Protein AF-A0A9D0P253-F1 (afdb_monomer)

pLDDT: mean 79.35, std 11.78, range [47.72, 91.25]

Sequence (81 aa):
MTTIENLEARLAEIDLEGLPADAVEKAQEKRSNIQQRLAQLRLEKAESWTDQNWLKIIDGLFDELGGIVDKAVFRKKDKTS

Solvent-accessible surface area (backbone atoms only — not comparable to full-atom values): 4767 Å² total; per-residue (Å²): 134,56,79,63,60,54,52,53,49,58,60,66,68,61,78,60,80,94,46,51,70,77,45,37,52,55,40,50,53,50,49,50,52,51,51,53,52,53,53,49,46,62,62,48,63,77,77,59,88,75,63,68,65,57,50,55,54,51,51,51,53,50,52,53,41,48,53,45,52,52,52,36,55,51,56,55,56,64,74,73,112

Radius of gyration: 14.78 Å; Cα contacts (8 Å, |Δi|>4): 31; chains: 1; bounding box: 29×20×51 Å

Secondary structure (DSSP, 8-state):
--HHHHHHHHHHS---TTS-HHHHHHHHHHHHHHHHHHHHHHHHTTT---HHHHHHHHHHHHHHHHHHHHHHHHHHHHTT-

Mean predicted aligned error: 7.13 Å

Structure (mmCIF, N/CA/C/O backbone):
data_AF-A0A9D0P253-F1
#
_entry.id   AF-A0A9D0P253-F1
#
loop_
_atom_site.group_PDB
_atom_site.id
_atom_site.type_symbol
_atom_site.label_atom_id
_atom_site.label_alt_id
_atom_site.label_comp_id
_atom_site.label_asym_id
_atom_site.label_entity_id
_atom_site.label_seq_id
_atom_site.pdbx_PDB_ins_code
_atom_site.Cartn_x
_atom_site.Cartn_y
_atom_site.Cartn_z
_atom_site.occupancy
_atom_site.B_iso_or_equiv
_atom_site.auth_seq_id
_atom_site.auth_comp_id
_atom_site.auth_asym_id
_atom_site.auth_atom_id
_atom_site.pdbx_PDB_model_num
ATOM 1 N N . MET A 1 1 ? -12.959 -12.616 6.880 1.00 52.00 1 MET A N 1
ATOM 2 C CA . MET A 1 1 ? -11.700 -11.938 6.517 1.00 52.00 1 MET A CA 1
ATOM 3 C C . MET A 1 1 ? -11.789 -10.505 7.000 1.00 52.00 1 MET A C 1
ATOM 5 O O . MET A 1 1 ? -12.738 -9.819 6.639 1.00 52.00 1 MET A O 1
ATOM 9 N N . THR A 1 2 ? -10.885 -10.084 7.879 1.00 63.28 2 THR A N 1
ATOM 10 C CA . THR A 1 2 ? -10.791 -8.692 8.338 1.00 63.28 2 THR A CA 1
ATOM 11 C C . THR A 1 2 ? -10.188 -7.800 7.248 1.00 63.28 2 THR A C 1
ATOM 13 O O . THR A 1 2 ? -9.488 -8.280 6.357 1.00 63.28 2 THR A O 1
ATOM 16 N N . THR A 1 3 ? -10.425 -6.487 7.323 1.00 76.38 3 THR A N 1
ATOM 17 C CA . THR A 1 3 ? -9.889 -5.504 6.363 1.00 76.38 3 THR A CA 1
ATOM 18 C C . THR A 1 3 ? -8.360 -5.566 6.234 1.00 76.38 3 THR A C 1
ATOM 20 O O . THR A 1 3 ? -7.837 -5.362 5.148 1.00 76.38 3 THR A O 1
ATOM 23 N N . ILE A 1 4 ? -7.643 -5.903 7.315 1.00 78.25 4 ILE A N 1
ATOM 24 C CA . ILE A 1 4 ? -6.171 -5.986 7.329 1.00 78.25 4 ILE A CA 1
ATOM 25 C C . ILE A 1 4 ? -5.671 -7.218 6.567 1.00 78.25 4 ILE A C 1
ATOM 27 O O . ILE A 1 4 ? -4.774 -7.086 5.745 1.00 78.25 4 ILE A O 1
ATOM 31 N N . GLU A 1 5 ? -6.267 -8.394 6.781 1.00 81.62 5 GLU A N 1
ATOM 32 C CA . GLU A 1 5 ? -5.858 -9.629 6.087 1.00 81.62 5 GLU A CA 1
ATOM 33 C C . GLU A 1 5 ? -6.010 -9.511 4.564 1.00 81.62 5 GLU A C 1
ATOM 35 O O . GLU A 1 5 ? -5.184 -10.022 3.814 1.00 81.62 5 GLU A O 1
ATOM 40 N N . ASN A 1 6 ? -7.044 -8.801 4.101 1.00 84.00 6 ASN A N 1
ATOM 41 C CA . ASN A 1 6 ? -7.241 -8.537 2.676 1.00 84.00 6 ASN A CA 1
ATOM 42 C C . ASN A 1 6 ? -6.143 -7.608 2.121 1.00 84.00 6 ASN A C 1
ATOM 44 O O . ASN A 1 6 ? -5.589 -7.856 1.056 1.00 84.00 6 ASN A O 1
ATOM 48 N N . LEU A 1 7 ? -5.760 -6.572 2.873 1.00 83.44 7 LEU A N 1
ATOM 49 C CA . LEU A 1 7 ? -4.668 -5.676 2.481 1.00 83.44 7 LEU A CA 1
ATOM 50 C C . LEU A 1 7 ? -3.313 -6.395 2.462 1.00 83.44 7 LEU A C 1
ATOM 52 O O . LEU A 1 7 ? -2.526 -6.187 1.546 1.00 83.44 7 LEU A O 1
ATOM 56 N N . GLU A 1 8 ? -3.046 -7.281 3.420 1.00 85.81 8 GLU A N 1
ATOM 57 C CA . GLU A 1 8 ? -1.834 -8.107 3.409 1.00 85.81 8 GLU A CA 1
ATOM 58 C C . GLU A 1 8 ? -1.785 -9.048 2.202 1.00 85.81 8 GLU A C 1
ATOM 60 O O . GLU A 1 8 ? -0.733 -9.170 1.574 1.00 85.81 8 GLU A O 1
ATOM 65 N N . ALA A 1 9 ? -2.917 -9.664 1.844 1.00 88.06 9 ALA A N 1
ATOM 66 C CA . ALA A 1 9 ? -3.022 -10.495 0.649 1.00 88.06 9 ALA A CA 1
ATOM 67 C C . ALA A 1 9 ? -2.737 -9.680 -0.622 1.00 88.06 9 ALA A C 1
ATOM 69 O O . ALA A 1 9 ? -1.852 -10.050 -1.390 1.00 88.06 9 ALA A O 1
ATOM 70 N N . ARG A 1 10 ? -3.375 -8.512 -0.780 1.00 86.62 10 ARG A N 1
ATOM 71 C CA . ARG A 1 10 ? -3.135 -7.605 -1.917 1.00 86.62 10 ARG A CA 1
ATOM 72 C C . ARG A 1 10 ? -1.674 -7.175 -2.026 1.00 86.62 10 ARG A C 1
ATOM 74 O O . ARG A 1 10 ? -1.139 -7.075 -3.122 1.00 86.62 10 ARG A O 1
ATOM 81 N N . LEU A 1 11 ? -1.011 -6.915 -0.898 1.00 87.81 11 LEU A N 1
ATOM 82 C CA . LEU A 1 11 ? 0.411 -6.567 -0.887 1.00 87.81 11 LEU A CA 1
ATOM 83 C C . LEU A 1 11 ? 1.302 -7.741 -1.309 1.00 87.81 11 LEU A C 1
ATOM 85 O O . LEU A 1 11 ? 2.368 -7.533 -1.887 1.00 87.81 11 LEU A O 1
ATOM 89 N N . ALA A 1 12 ? 0.892 -8.968 -0.985 1.00 87.50 12 ALA A N 1
ATOM 90 C CA . ALA A 1 12 ? 1.598 -10.181 -1.371 1.00 87.50 12 ALA A CA 1
ATOM 91 C C . ALA A 1 12 ? 1.448 -10.512 -2.862 1.00 87.50 12 ALA A C 1
ATOM 93 O O . ALA A 1 12 ? 2.386 -11.060 -3.435 1.00 87.50 12 ALA A O 1
ATOM 94 N N . GLU A 1 13 ? 0.323 -10.138 -3.477 1.00 88.25 13 GLU A N 1
ATOM 95 C CA . GLU A 1 13 ? 0.055 -10.305 -4.913 1.00 88.25 13 GLU A CA 1
ATOM 96 C C . GLU A 1 13 ? 0.884 -9.375 -5.811 1.00 88.25 13 GLU A C 1
ATOM 98 O O . GLU A 1 13 ? 0.983 -9.613 -7.014 1.00 88.25 13 GLU A O 1
ATOM 103 N N . ILE A 1 14 ? 1.495 -8.323 -5.252 1.00 85.25 14 ILE A N 1
ATOM 104 C CA . ILE A 1 14 ? 2.368 -7.426 -6.015 1.00 85.25 14 ILE A CA 1
ATOM 105 C C . ILE A 1 14 ? 3.677 -8.148 -6.318 1.00 85.25 14 ILE A C 1
ATOM 107 O O . ILE A 1 14 ? 4.573 -8.260 -5.471 1.00 85.25 14 ILE A O 1
ATOM 111 N N . ASP A 1 15 ? 3.772 -8.608 -7.559 1.00 83.94 15 ASP A N 1
ATOM 112 C CA . ASP A 1 15 ? 4.971 -9.212 -8.101 1.00 83.94 15 ASP A CA 1
ATOM 113 C C . ASP A 1 15 ? 5.999 -8.135 -8.476 1.00 83.94 15 ASP A C 1
ATOM 115 O O . ASP A 1 15 ? 5.712 -7.175 -9.196 1.00 83.94 15 ASP A O 1
ATOM 119 N N . LEU A 1 16 ? 7.209 -8.293 -7.945 1.00 84.69 16 LEU A N 1
ATOM 120 C CA . LEU A 1 16 ? 8.354 -7.431 -8.235 1.00 84.69 16 LEU A CA 1
ATOM 121 C C . LEU A 1 16 ? 9.362 -8.131 -9.156 1.00 84.69 16 LEU A C 1
ATOM 123 O O . LEU A 1 16 ? 10.407 -7.558 -9.479 1.00 84.69 16 LEU A O 1
ATOM 127 N N . GLU A 1 17 ? 9.078 -9.366 -9.567 1.00 83.94 17 GLU A N 1
ATOM 128 C CA . GLU A 1 17 ? 9.954 -10.153 -10.414 1.00 83.94 17 GLU A CA 1
ATOM 129 C C . GLU A 1 17 ? 10.118 -9.510 -11.798 1.00 83.94 17 GLU A C 1
ATOM 131 O O . GLU A 1 17 ? 9.192 -8.997 -12.428 1.00 83.94 17 GLU A O 1
ATOM 136 N N . GLY A 1 18 ? 11.359 -9.489 -12.283 1.00 81.38 18 GLY A N 1
ATOM 137 C CA . GLY A 1 18 ? 11.678 -8.952 -13.603 1.00 81.38 18 GLY A CA 1
ATOM 138 C C . GLY A 1 18 ? 11.571 -7.427 -13.735 1.00 81.38 18 GLY A C 1
ATOM 139 O O . GLY A 1 18 ? 11.710 -6.935 -14.865 1.00 81.38 18 GLY A O 1
ATOM 140 N N . LEU A 1 19 ? 11.359 -6.696 -12.633 1.00 85.50 19 LEU A N 1
ATOM 141 C CA . LEU A 1 19 ? 11.521 -5.244 -12.563 1.00 85.50 19 LEU A CA 1
ATOM 142 C C . LEU A 1 19 ? 13.013 -4.853 -12.458 1.00 85.50 19 LEU A C 1
ATOM 144 O O . LEU A 1 19 ? 13.839 -5.643 -11.997 1.00 85.50 19 LEU A O 1
ATOM 148 N N . PRO A 1 20 ? 13.393 -3.631 -12.875 1.00 86.06 20 PRO A N 1
ATOM 149 C CA . PRO A 1 20 ? 14.737 -3.091 -12.671 1.00 86.06 20 PRO A CA 1
ATOM 150 C C . PRO A 1 20 ? 15.118 -3.016 -11.187 1.00 86.06 20 PRO A C 1
ATOM 152 O O . PRO A 1 20 ? 14.270 -2.701 -10.354 1.00 86.06 20 PRO A O 1
ATOM 155 N N . ALA A 1 21 ? 16.399 -3.215 -10.862 1.00 85.88 21 ALA A N 1
ATOM 156 C CA . ALA A 1 21 ? 16.890 -3.207 -9.479 1.00 85.88 21 ALA A CA 1
ATOM 157 C C . ALA A 1 21 ? 16.531 -1.919 -8.709 1.00 85.88 21 ALA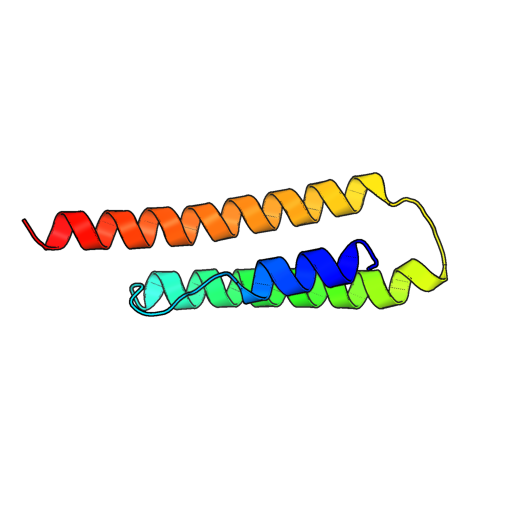 A C 1
ATOM 159 O O . ALA A 1 21 ? 16.126 -1.997 -7.553 1.00 85.88 21 ALA A O 1
ATOM 160 N N . ASP A 1 22 ? 16.578 -0.749 -9.363 1.00 85.88 22 ASP A N 1
ATOM 161 C CA . ASP A 1 22 ? 16.199 0.536 -8.754 1.00 85.88 22 ASP A CA 1
ATOM 162 C C . ASP A 1 22 ? 14.702 0.632 -8.421 1.00 85.88 22 ASP A C 1
ATOM 164 O O . ASP A 1 22 ? 14.306 1.318 -7.478 1.00 85.88 22 ASP A O 1
ATOM 168 N N . ALA A 1 23 ? 13.859 -0.050 -9.197 1.00 87.62 23 ALA A N 1
ATOM 169 C CA . ALA A 1 23 ? 12.428 -0.123 -8.947 1.00 87.62 23 ALA A CA 1
ATOM 170 C C . ALA A 1 23 ? 12.098 -1.167 -7.879 1.00 87.62 23 ALA A C 1
ATOM 172 O O . ALA A 1 23 ? 11.246 -0.902 -7.036 1.00 87.62 23 ALA A O 1
ATOM 173 N N . VAL A 1 24 ? 12.790 -2.313 -7.887 1.00 89.38 24 VAL A N 1
ATOM 174 C CA . VAL A 1 24 ? 12.648 -3.352 -6.860 1.00 89.38 24 VAL A CA 1
ATOM 175 C C . VAL A 1 24 ? 13.004 -2.793 -5.488 1.00 89.38 24 VAL A C 1
ATOM 177 O O . VAL A 1 24 ? 12.210 -2.953 -4.570 1.00 89.38 24 VAL A O 1
ATOM 180 N N . GLU A 1 25 ? 14.127 -2.084 -5.355 1.00 90.88 25 GLU A N 1
ATOM 181 C CA . GLU A 1 25 ? 14.553 -1.483 -4.083 1.00 90.88 25 GLU A CA 1
ATOM 182 C C . GLU A 1 25 ? 13.486 -0.520 -3.531 1.00 90.88 25 GLU A C 1
ATOM 184 O O . GLU A 1 25 ? 13.025 -0.668 -2.398 1.00 90.88 25 GLU A O 1
ATOM 189 N N . LYS A 1 26 ? 12.992 0.404 -4.366 1.00 90.12 26 LYS A N 1
ATOM 190 C CA . LYS A 1 26 ? 11.938 1.359 -3.977 1.00 90.12 26 LYS A CA 1
ATOM 191 C C . LYS A 1 26 ? 10.604 0.685 -3.664 1.00 90.12 26 LYS A C 1
ATOM 193 O O . LYS A 1 26 ? 9.902 1.092 -2.738 1.00 90.12 26 LYS A O 1
ATOM 198 N N . ALA A 1 27 ? 10.231 -0.329 -4.440 1.00 89.44 27 ALA A N 1
ATOM 199 C CA . ALA A 1 27 ? 9.005 -1.083 -4.226 1.00 89.44 27 ALA A CA 1
ATOM 200 C C . ALA A 1 27 ? 9.078 -1.923 -2.941 1.00 89.44 27 ALA A C 1
ATOM 202 O O . ALA A 1 27 ? 8.107 -1.969 -2.189 1.00 89.44 27 ALA A O 1
ATOM 203 N N . GLN A 1 28 ? 10.230 -2.530 -2.642 1.00 89.62 28 GLN A N 1
ATOM 204 C CA . GLN A 1 28 ? 10.480 -3.260 -1.397 1.00 89.62 28 GLN A CA 1
ATOM 205 C C . GLN A 1 28 ? 10.472 -2.340 -0.174 1.00 89.62 28 GLN A C 1
ATOM 207 O O . GLN A 1 28 ? 9.895 -2.705 0.852 1.00 89.62 28 GLN A O 1
ATOM 212 N N . GLU A 1 29 ? 11.050 -1.141 -0.274 1.00 91.19 29 GLU A N 1
ATOM 213 C CA . GLU A 1 29 ? 11.006 -0.148 0.802 1.00 91.19 29 GLU A CA 1
ATOM 214 C C . GLU A 1 29 ? 9.556 0.260 1.114 1.00 91.19 29 GLU A C 1
ATOM 216 O O . GLU A 1 29 ? 9.118 0.198 2.267 1.00 91.19 29 GLU A O 1
ATOM 221 N N . LYS A 1 30 ? 8.758 0.576 0.081 1.00 90.06 30 LYS A N 1
ATOM 222 C CA . LYS A 1 30 ? 7.329 0.881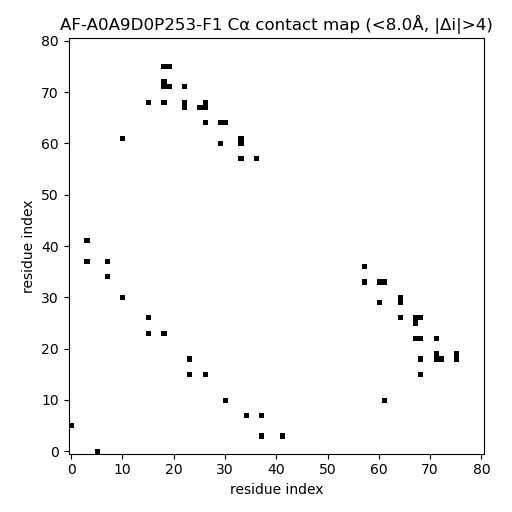 0.256 1.00 90.06 30 LYS A CA 1
ATOM 223 C C . LYS A 1 30 ? 6.536 -0.308 0.785 1.00 90.06 30 LYS A C 1
ATOM 225 O O . LYS A 1 30 ? 5.733 -0.134 1.699 1.00 90.06 30 LYS A O 1
ATOM 230 N N . ARG A 1 31 ? 6.781 -1.513 0.268 1.00 90.25 31 ARG A N 1
ATOM 231 C CA . ARG A 1 31 ? 6.155 -2.748 0.758 1.00 90.25 31 ARG A CA 1
ATOM 232 C C . ARG A 1 31 ? 6.432 -2.952 2.245 1.00 90.25 31 ARG A C 1
ATOM 234 O O . ARG A 1 31 ? 5.500 -3.220 2.998 1.00 90.25 31 ARG A O 1
ATOM 241 N N . SER A 1 32 ? 7.675 -2.746 2.677 1.00 91.25 32 SER A N 1
ATOM 242 C CA . SER A 1 32 ? 8.064 -2.845 4.088 1.00 91.25 32 SER A CA 1
ATOM 243 C C . SER A 1 32 ? 7.353 -1.795 4.944 1.00 91.25 32 SER A C 1
ATOM 245 O O . SER A 1 32 ? 6.843 -2.116 6.014 1.00 91.25 32 SER A O 1
ATOM 247 N N . ASN A 1 33 ? 7.236 -0.557 4.453 1.00 90.38 33 ASN A N 1
ATOM 248 C CA . ASN A 1 33 ? 6.506 0.512 5.138 1.00 90.38 33 ASN A CA 1
ATOM 249 C C . ASN A 1 33 ? 5.014 0.171 5.321 1.00 90.38 33 ASN A C 1
ATOM 251 O O . ASN A 1 33 ? 4.471 0.321 6.417 1.00 90.38 33 ASN A O 1
ATOM 255 N N . ILE A 1 34 ? 4.366 -0.352 4.271 1.00 88.62 34 ILE A N 1
ATOM 256 C CA . ILE A 1 34 ? 2.966 -0.800 4.319 1.00 88.62 34 ILE A CA 1
ATOM 257 C C . ILE A 1 34 ? 2.811 -1.955 5.314 1.00 88.62 34 ILE A C 1
ATOM 259 O O . ILE A 1 34 ? 1.908 -1.913 6.145 1.00 88.62 34 ILE A O 1
ATOM 263 N N . GLN A 1 35 ? 3.705 -2.951 5.292 1.00 89.75 35 GLN A N 1
ATOM 264 C CA . GLN A 1 35 ? 3.685 -4.061 6.255 1.00 89.75 35 GLN A CA 1
ATOM 265 C C . GLN A 1 35 ? 3.838 -3.578 7.698 1.00 89.75 35 GLN A C 1
ATOM 267 O O . GLN A 1 35 ? 3.090 -4.017 8.568 1.00 89.75 35 GLN A O 1
ATOM 272 N N . GLN A 1 36 ? 4.760 -2.648 7.962 1.00 88.56 36 GLN A N 1
ATOM 273 C CA . GLN A 1 36 ? 4.923 -2.065 9.294 1.00 88.56 36 GLN A CA 1
ATOM 274 C C . GLN A 1 36 ? 3.667 -1.311 9.741 1.00 88.56 36 GLN A C 1
ATOM 276 O O . GLN A 1 36 ? 3.243 -1.476 10.884 1.00 88.56 36 GLN A O 1
ATOM 281 N N . ARG A 1 37 ? 3.032 -0.539 8.848 1.00 85.31 37 ARG A N 1
ATOM 282 C CA . ARG A 1 37 ? 1.749 0.126 9.130 1.00 85.31 37 ARG A CA 1
ATOM 283 C C . ARG A 1 37 ? 0.636 -0.882 9.421 1.00 85.31 37 ARG A C 1
ATOM 285 O O . ARG A 1 37 ? -0.086 -0.707 10.392 1.00 85.31 37 ARG A O 1
ATOM 292 N N . LEU A 1 38 ? 0.506 -1.942 8.622 1.00 85.81 38 LEU A N 1
ATOM 293 C CA . LEU A 1 38 ? -0.490 -3.001 8.834 1.00 85.81 38 LEU A CA 1
ATOM 294 C C . LEU A 1 38 ? -0.266 -3.732 10.165 1.00 85.81 38 LEU A C 1
ATOM 296 O O . LEU A 1 38 ? -1.230 -4.028 10.868 1.00 85.81 38 LEU A O 1
ATOM 300 N N . ALA A 1 39 ? 0.993 -3.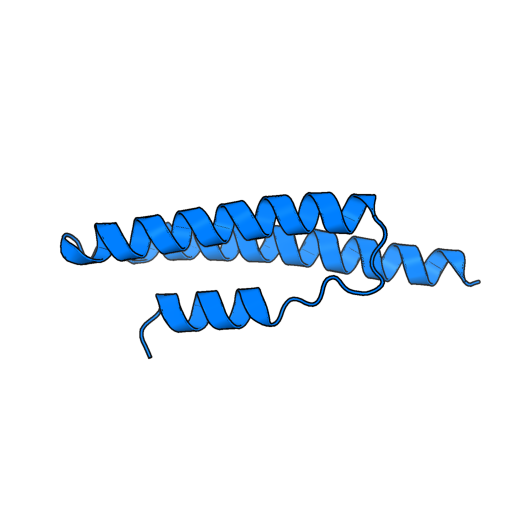972 10.542 1.00 85.88 39 ALA A N 1
ATOM 301 C CA . ALA A 1 39 ? 1.351 -4.564 11.826 1.00 85.88 39 ALA A CA 1
ATOM 302 C C . ALA A 1 39 ? 1.008 -3.637 13.004 1.00 85.88 39 ALA A C 1
ATOM 304 O O . ALA A 1 39 ? 0.409 -4.098 13.973 1.00 85.88 39 ALA A O 1
ATOM 305 N N . GLN A 1 40 ? 1.320 -2.338 12.904 1.00 82.19 40 GLN A N 1
ATOM 306 C CA . GLN A 1 40 ? 0.915 -1.333 13.897 1.00 82.19 40 GLN A CA 1
ATOM 307 C C . GLN A 1 40 ? -0.604 -1.268 14.030 1.00 82.19 40 GLN A C 1
ATOM 309 O O . GLN A 1 40 ? -1.121 -1.376 15.134 1.00 82.19 40 GLN A O 1
ATOM 314 N N . LEU A 1 41 ? -1.325 -1.234 12.908 1.00 78.25 41 LEU A N 1
ATOM 315 C CA . LEU A 1 41 ? -2.782 -1.254 12.912 1.00 78.25 41 LEU A CA 1
ATOM 316 C C . LEU A 1 41 ? -3.337 -2.524 13.537 1.00 78.25 41 LEU A C 1
ATOM 318 O O . LEU A 1 41 ? -4.338 -2.447 14.227 1.00 78.25 41 LEU A O 1
ATOM 322 N N . ARG A 1 42 ? -2.713 -3.690 13.341 1.00 78.81 42 ARG A N 1
ATOM 323 C CA . ARG A 1 42 ? -3.129 -4.928 14.016 1.00 78.81 42 ARG A CA 1
ATOM 324 C C . ARG A 1 42 ? -3.035 -4.813 15.536 1.00 78.81 42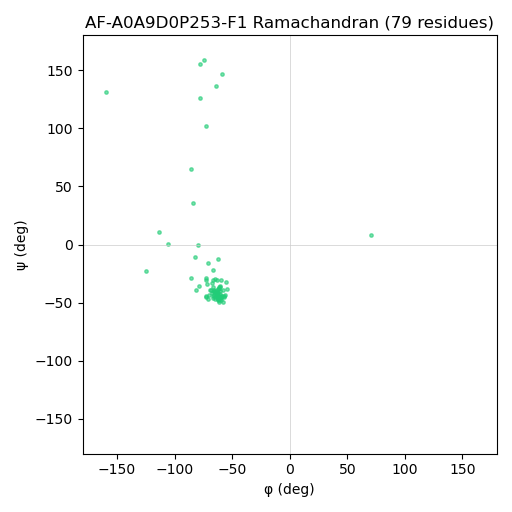 ARG A C 1
ATOM 326 O O . ARG A 1 42 ? -3.891 -5.362 16.223 1.00 78.81 42 ARG A O 1
ATOM 333 N N . LEU A 1 43 ? -2.015 -4.113 16.033 1.00 78.81 43 LEU A N 1
ATOM 334 C CA . LEU A 1 43 ? -1.831 -3.837 17.456 1.00 78.81 43 LEU A CA 1
ATOM 335 C C . LEU A 1 43 ? -2.842 -2.786 17.947 1.00 78.81 43 LEU A C 1
ATOM 337 O O . LEU A 1 43 ? -3.484 -2.999 18.969 1.00 78.81 43 LEU A O 1
ATOM 341 N N . GLU A 1 44 ? -3.049 -1.702 17.193 1.00 72.69 44 GLU A N 1
ATOM 342 C CA . GLU A 1 44 ? -3.968 -0.603 17.538 1.00 72.69 44 GLU A CA 1
ATOM 343 C C . GLU A 1 44 ? -5.457 -0.974 17.397 1.00 72.69 44 GLU A C 1
ATOM 345 O O . GLU A 1 44 ? -6.293 -0.466 18.146 1.00 72.69 44 GLU A O 1
ATOM 350 N N . LYS A 1 45 ? -5.819 -1.901 16.491 1.00 61.59 45 LYS A N 1
ATOM 351 C CA . LYS A 1 45 ? -7.204 -2.386 16.306 1.00 61.59 45 LYS A CA 1
ATOM 352 C C . LYS A 1 45 ? -7.770 -3.077 17.546 1.00 61.59 45 LYS A C 1
ATOM 354 O O . LYS A 1 45 ? -8.975 -3.319 17.595 1.00 61.59 45 LYS A O 1
ATOM 359 N N . ALA A 1 46 ? -6.921 -3.397 18.523 1.00 54.47 46 ALA A N 1
ATOM 360 C CA . ALA A 1 46 ? -7.354 -3.855 19.831 1.00 54.47 46 ALA A CA 1
ATOM 361 C C . ALA A 1 46 ? -8.094 -2.763 20.632 1.00 54.47 46 ALA A C 1
ATOM 363 O O . ALA A 1 46 ? -8.876 -3.118 21.510 1.00 54.47 46 ALA A O 1
ATOM 364 N N . GLU A 1 47 ? -7.906 -1.468 20.330 1.00 52.94 47 GLU A N 1
ATOM 365 C CA . GLU A 1 47 ? -8.367 -0.385 21.214 1.00 52.94 47 GLU A CA 1
ATOM 366 C C . GLU A 1 47 ? -9.284 0.680 20.586 1.00 52.94 47 GLU A C 1
ATOM 368 O O . GLU A 1 47 ? -10.047 1.289 21.335 1.00 52.94 47 GLU A O 1
ATOM 373 N N . SER A 1 48 ? -9.314 0.926 19.265 1.00 53.81 48 SER A N 1
ATOM 374 C CA . SER A 1 48 ? -10.256 1.938 18.736 1.00 53.81 48 SER A CA 1
ATOM 375 C C . SER A 1 48 ? -10.589 1.833 17.243 1.00 53.81 48 SER A C 1
ATOM 377 O O . SER A 1 48 ? -9.722 1.741 16.381 1.00 53.81 48 SER A O 1
ATOM 379 N N . TRP A 1 49 ? -11.890 1.882 16.942 1.00 54.16 49 TRP A N 1
ATOM 380 C CA . TRP A 1 49 ? -12.538 1.712 15.630 1.00 54.16 49 TRP A CA 1
ATOM 381 C C . TRP A 1 49 ? -12.587 2.993 14.770 1.00 54.16 49 TRP A C 1
ATOM 383 O O . TRP A 1 49 ? -13.555 3.241 14.048 1.00 54.16 49 TRP A O 1
ATOM 393 N N . THR A 1 50 ? -11.569 3.850 14.802 1.00 57.97 50 THR A N 1
ATOM 394 C CA . THR A 1 50 ? -11.521 5.035 13.921 1.00 57.97 50 THR A CA 1
ATOM 395 C C . THR A 1 50 ? -10.920 4.675 12.557 1.00 57.97 50 THR A C 1
ATOM 397 O O . THR A 1 50 ? -9.850 5.126 12.154 1.00 57.97 50 THR A O 1
ATOM 400 N N . ASP A 1 51 ? -11.652 3.819 11.834 1.00 63.66 51 ASP A N 1
ATOM 401 C CA . ASP A 1 51 ? -11.123 2.955 10.770 1.00 63.66 51 ASP A CA 1
ATOM 402 C C . ASP A 1 51 ? -10.963 3.635 9.385 1.00 63.66 51 ASP A C 1
ATOM 404 O O . ASP A 1 51 ? -10.346 3.097 8.472 1.00 63.66 51 ASP A O 1
ATOM 408 N N . GLN A 1 52 ? -11.507 4.842 9.183 1.00 64.31 52 GLN A N 1
ATOM 409 C CA . GLN A 1 52 ? -11.561 5.450 7.840 1.00 64.31 52 GLN A CA 1
ATOM 410 C C . GLN A 1 52 ? -10.311 6.232 7.432 1.00 64.31 52 GLN A C 1
ATOM 412 O O . GLN A 1 52 ? -10.021 6.347 6.241 1.00 64.31 52 GLN A O 1
ATOM 417 N N . ASN A 1 53 ? -9.581 6.809 8.388 1.00 72.00 53 ASN A N 1
ATOM 418 C CA . ASN A 1 53 ? -8.437 7.655 8.048 1.00 72.00 53 ASN A CA 1
ATOM 419 C C . ASN A 1 53 ? -7.213 6.808 7.684 1.00 72.00 53 ASN A C 1
ATOM 421 O O . ASN A 1 53 ? -6.482 7.147 6.759 1.00 72.00 53 ASN A O 1
ATOM 425 N N . TRP A 1 54 ? -7.028 5.670 8.356 1.00 75.62 54 TRP A N 1
ATOM 426 C CA . TRP A 1 54 ? -5.920 4.766 8.065 1.00 75.62 54 TRP A CA 1
ATOM 427 C C . TRP A 1 54 ? -6.106 4.024 6.741 1.00 75.62 54 TRP A C 1
ATOM 429 O O . TRP A 1 54 ? -5.123 3.825 6.033 1.00 75.62 54 TRP A O 1
ATOM 439 N N . LEU A 1 55 ? -7.345 3.687 6.361 1.00 75.31 55 LEU A N 1
ATOM 440 C CA . LEU A 1 55 ? -7.625 3.074 5.061 1.00 75.31 55 LEU A CA 1
ATOM 441 C C . LEU A 1 55 ? -7.159 3.968 3.915 1.00 75.31 55 LEU A C 1
ATOM 443 O O . LEU A 1 55 ? -6.460 3.498 3.030 1.00 75.31 55 LEU A O 1
ATOM 447 N N . LYS A 1 56 ? -7.429 5.276 3.997 1.00 80.38 56 LYS A N 1
ATOM 448 C CA . LYS A 1 56 ? -6.948 6.251 3.007 1.00 80.38 56 LYS A CA 1
ATOM 449 C C . LYS A 1 56 ? -5.424 6.339 2.953 1.00 80.38 56 LYS A C 1
ATOM 451 O O . LYS A 1 56 ? -4.862 6.504 1.876 1.00 80.38 56 LYS A O 1
ATOM 456 N N . ILE A 1 57 ? -4.756 6.249 4.106 1.00 80.81 57 ILE A N 1
ATOM 457 C CA . ILE A 1 57 ? -3.287 6.251 4.168 1.00 80.81 57 ILE A CA 1
ATOM 458 C C . ILE A 1 57 ? -2.741 4.998 3.481 1.00 80.81 57 ILE A C 1
ATOM 460 O O . ILE A 1 57 ? -1.812 5.102 2.685 1.00 80.81 57 ILE A O 1
ATOM 464 N N . ILE A 1 58 ? -3.319 3.827 3.761 1.00 82.25 58 ILE A N 1
ATOM 465 C CA . ILE A 1 58 ? -2.885 2.576 3.140 1.00 82.25 58 ILE A CA 1
ATOM 466 C C . ILE A 1 58 ? -3.184 2.564 1.644 1.00 82.25 58 ILE A C 1
ATOM 468 O O . ILE A 1 58 ? -2.279 2.250 0.878 1.00 82.25 58 ILE A O 1
ATOM 472 N N . ASP A 1 59 ? -4.378 2.968 1.218 1.00 84.56 59 ASP A N 1
ATOM 473 C CA . ASP A 1 59 ? -4.720 3.079 -0.203 1.00 84.56 59 ASP A CA 1
ATOM 474 C C . ASP A 1 59 ? -3.731 3.995 -0.940 1.00 84.56 59 ASP A C 1
ATOM 476 O O . ASP A 1 59 ? -3.210 3.615 -1.984 1.00 84.56 59 ASP A O 1
ATOM 480 N N . GLY A 1 60 ? -3.361 5.139 -0.351 1.00 87.50 60 GLY A N 1
ATOM 481 C CA . GLY A 1 60 ? -2.335 6.017 -0.920 1.00 87.50 60 GLY A CA 1
ATOM 482 C C . GLY A 1 60 ? -0.961 5.347 -1.057 1.00 87.50 60 GLY A C 1
ATOM 483 O O . GLY A 1 60 ? -0.291 5.510 -2.075 1.00 87.50 60 GLY A O 1
ATOM 484 N N . LEU A 1 61 ? -0.543 4.547 -0.071 1.00 86.06 61 LEU A N 1
ATOM 485 C CA . LEU A 1 61 ? 0.717 3.800 -0.154 1.00 86.06 61 LEU A CA 1
ATOM 486 C C . LEU A 1 61 ? 0.674 2.711 -1.240 1.00 86.06 61 LEU A C 1
ATO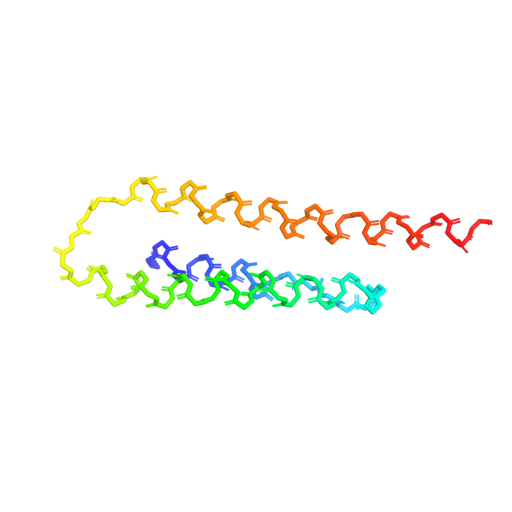M 488 O O . LEU A 1 61 ? 1.684 2.481 -1.911 1.00 86.06 61 LEU A O 1
ATOM 492 N N . PHE A 1 62 ? -0.474 2.052 -1.422 1.00 88.06 62 PHE A N 1
ATOM 493 C CA . PHE A 1 62 ? -0.689 1.087 -2.501 1.00 88.06 62 PHE A CA 1
ATOM 494 C C . PHE A 1 62 ? -0.654 1.753 -3.877 1.00 88.06 62 PHE A C 1
ATOM 496 O O . PHE A 1 62 ? 0.003 1.223 -4.770 1.00 88.06 62 PHE A O 1
ATOM 503 N N . ASP A 1 63 ? -1.284 2.917 -4.038 1.00 89.50 63 ASP A N 1
ATOM 504 C CA . ASP A 1 63 ? -1.245 3.688 -5.285 1.00 89.50 63 ASP A CA 1
ATOM 505 C C . ASP A 1 63 ? 0.190 4.088 -5.650 1.00 89.50 63 ASP A C 1
ATOM 507 O O . ASP A 1 63 ? 0.620 3.955 -6.798 1.00 89.50 63 ASP A O 1
ATOM 511 N N . GLU A 1 64 ? 0.979 4.531 -4.669 1.00 88.75 64 GLU A N 1
ATOM 512 C CA . GLU A 1 64 ? 2.383 4.854 -4.906 1.00 88.75 64 GLU A CA 1
ATOM 513 C C . GLU A 1 64 ? 3.221 3.620 -5.278 1.00 88.75 64 GLU A C 1
ATOM 515 O O . GLU A 1 64 ? 4.097 3.713 -6.142 1.00 88.75 64 GLU A O 1
ATOM 520 N N . LEU A 1 6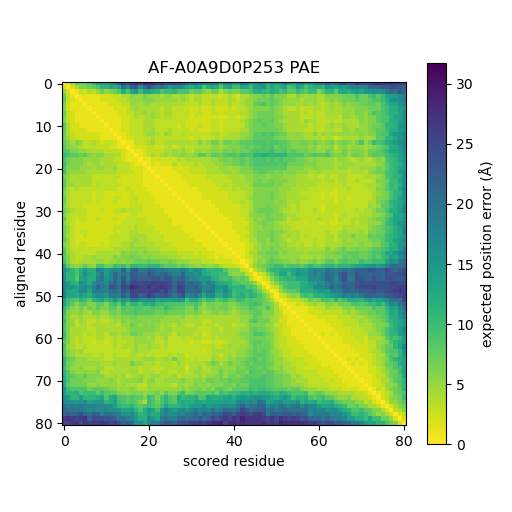5 ? 2.978 2.475 -4.630 1.00 88.38 65 LEU A N 1
ATOM 521 C CA . LEU A 1 65 ? 3.651 1.213 -4.945 1.00 88.38 65 LEU A CA 1
ATO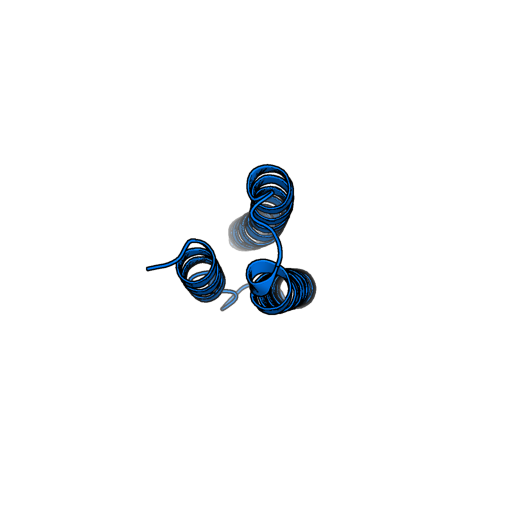M 522 C C . LEU A 1 65 ? 3.290 0.737 -6.359 1.00 88.38 65 LEU A C 1
ATOM 524 O O . LEU A 1 65 ? 4.190 0.429 -7.142 1.00 88.38 65 LEU A O 1
ATOM 528 N N . GLY A 1 66 ? 2.004 0.764 -6.713 1.00 86.38 66 GLY A N 1
ATOM 529 C CA . GLY A 1 66 ? 1.517 0.465 -8.060 1.00 86.38 66 GLY A CA 1
ATOM 530 C C . GLY A 1 66 ? 2.152 1.380 -9.105 1.00 86.38 66 GLY A C 1
ATOM 531 O O . GLY A 1 66 ? 2.689 0.904 -10.098 1.00 86.38 66 GLY A O 1
ATOM 532 N N . GLY A 1 67 ? 2.239 2.683 -8.828 1.00 88.25 67 GLY A N 1
ATOM 533 C CA . GLY A 1 67 ? 2.884 3.641 -9.725 1.00 88.25 67 GLY A CA 1
ATOM 534 C C . GLY A 1 67 ? 4.383 3.395 -9.947 1.00 88.25 67 GLY A C 1
ATOM 535 O O . GLY A 1 67 ? 4.901 3.717 -11.018 1.00 88.25 67 GLY A O 1
ATOM 536 N N . ILE A 1 68 ? 5.104 2.834 -8.969 1.00 86.19 68 ILE A N 1
ATOM 537 C CA . ILE A 1 68 ? 6.508 2.422 -9.145 1.00 86.19 68 ILE A CA 1
ATOM 538 C C . ILE A 1 68 ? 6.592 1.201 -10.058 1.00 86.19 68 ILE A C 1
ATOM 540 O O . ILE A 1 68 ? 7.400 1.202 -10.990 1.00 86.19 68 ILE A O 1
ATOM 544 N N . VAL A 1 69 ? 5.754 0.192 -9.811 1.00 84.88 69 VAL A N 1
ATOM 545 C CA . VAL A 1 69 ? 5.699 -1.037 -10.611 1.00 84.88 69 VAL A CA 1
ATOM 546 C C . VAL A 1 69 ? 5.303 -0.716 -12.053 1.00 84.88 69 VAL A C 1
ATOM 548 O O . VAL A 1 69 ? 6.023 -1.091 -12.975 1.00 84.88 69 VAL A O 1
ATOM 551 N N . ASP A 1 70 ? 4.259 0.082 -12.268 1.00 84.94 70 ASP A N 1
ATOM 552 C CA . ASP A 1 70 ? 3.793 0.477 -13.600 1.00 84.94 70 ASP A CA 1
ATOM 553 C C . ASP A 1 70 ? 4.863 1.241 -14.384 1.00 84.94 70 ASP A C 1
ATOM 555 O O . ASP A 1 70 ? 5.142 0.926 -15.544 1.00 84.94 70 ASP A O 1
ATOM 559 N N . LYS A 1 71 ? 5.536 2.212 -13.749 1.00 84.81 71 LYS A N 1
ATOM 560 C CA . LYS A 1 71 ? 6.650 2.947 -14.376 1.00 84.81 71 LYS A CA 1
ATOM 561 C C . LYS A 1 71 ? 7.808 2.022 -14.738 1.00 84.81 71 LYS A C 1
ATOM 563 O O . LYS A 1 71 ? 8.447 2.210 -15.774 1.00 84.81 71 LYS A O 1
ATOM 568 N N . ALA A 1 72 ? 8.094 1.043 -13.889 1.00 83.00 72 ALA A N 1
ATOM 569 C CA . ALA A 1 72 ? 9.161 0.080 -14.096 1.00 83.00 72 ALA A CA 1
ATOM 570 C C . ALA A 1 72 ? 8.849 -0.899 -15.240 1.00 83.00 72 ALA A C 1
ATOM 572 O O . ALA A 1 72 ? 9.706 -1.129 -16.098 1.00 83.00 72 ALA A O 1
ATOM 573 N N . VAL A 1 73 ? 7.613 -1.404 -15.308 1.00 81.38 73 VAL A N 1
ATOM 574 C CA . VAL A 1 73 ? 7.112 -2.240 -16.410 1.00 81.38 73 VAL A CA 1
ATOM 575 C C . VAL A 1 73 ? 7.112 -1.458 -17.725 1.00 81.38 73 VAL A C 1
ATOM 577 O O . VAL A 1 73 ? 7.575 -1.972 -18.746 1.00 81.38 73 VAL A O 1
ATOM 580 N N . PHE A 1 74 ? 6.659 -0.202 -17.712 1.00 77.88 74 PHE A N 1
ATOM 581 C CA . PHE A 1 74 ? 6.655 0.658 -18.896 1.00 77.88 74 PHE A CA 1
ATOM 582 C C . PHE A 1 74 ? 8.078 0.919 -19.411 1.00 77.88 74 PHE A C 1
ATOM 584 O O . PHE A 1 74 ? 8.366 0.695 -20.584 1.00 77.88 74 PHE A O 1
ATOM 591 N N . ARG A 1 75 ? 9.015 1.273 -18.520 1.00 70.25 75 ARG A N 1
ATOM 592 C CA . ARG A 1 75 ? 10.429 1.494 -18.874 1.00 70.25 75 ARG A CA 1
ATOM 593 C C . ARG A 1 75 ? 11.097 0.244 -19.473 1.00 70.25 75 ARG A C 1
ATOM 595 O O . ARG A 1 75 ? 12.003 0.376 -20.294 1.00 70.25 75 ARG A O 1
ATOM 602 N N . LYS A 1 76 ? 10.670 -0.963 -19.083 1.00 64.81 76 LYS A N 1
ATOM 603 C CA . LYS A 1 76 ? 11.144 -2.226 -19.677 1.00 64.81 76 LYS A CA 1
ATOM 604 C C . LYS A 1 76 ? 10.658 -2.402 -21.121 1.00 64.81 76 LYS A C 1
ATOM 606 O O . LYS A 1 76 ? 11.439 -2.853 -21.956 1.00 64.81 76 LYS 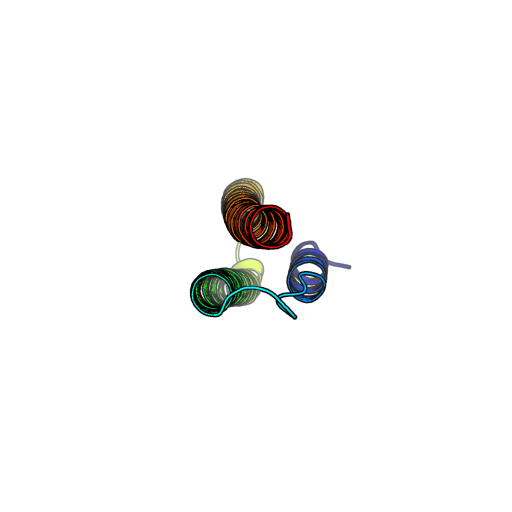A O 1
ATOM 611 N N . LYS A 1 77 ? 9.413 -2.015 -21.434 1.00 62.41 77 LYS A N 1
ATOM 612 C CA . LYS A 1 77 ? 8.875 -2.073 -22.807 1.00 62.41 77 LYS A CA 1
ATOM 613 C C . LYS A 1 77 ? 9.631 -1.146 -23.766 1.00 62.41 77 LYS A C 1
ATOM 615 O O . LYS A 1 77 ? 10.005 -1.603 -24.840 1.00 62.41 77 LYS A O 1
ATOM 620 N N . ASP A 1 78 ? 9.941 0.084 -23.355 1.00 62.16 78 ASP A N 1
ATOM 621 C CA . ASP A 1 78 ? 10.657 1.061 -24.199 1.00 62.16 78 ASP A CA 1
ATOM 622 C C . ASP A 1 78 ? 12.097 0.649 -24.557 1.00 62.16 78 ASP A C 1
ATOM 624 O O . ASP A 1 78 ? 12.592 0.987 -25.625 1.00 62.16 78 ASP A O 1
ATOM 628 N N . LYS A 1 79 ? 12.784 -0.121 -23.703 1.00 54.28 79 LYS A N 1
ATOM 629 C CA . LYS A 1 79 ? 14.156 -0.599 -23.976 1.00 54.28 79 LYS A CA 1
ATOM 630 C C . LYS A 1 79 ? 14.239 -1.806 -24.919 1.00 54.28 79 LYS A C 1
ATOM 632 O O . LYS A 1 79 ? 15.342 -2.286 -25.171 1.00 54.28 79 LYS A O 1
ATOM 637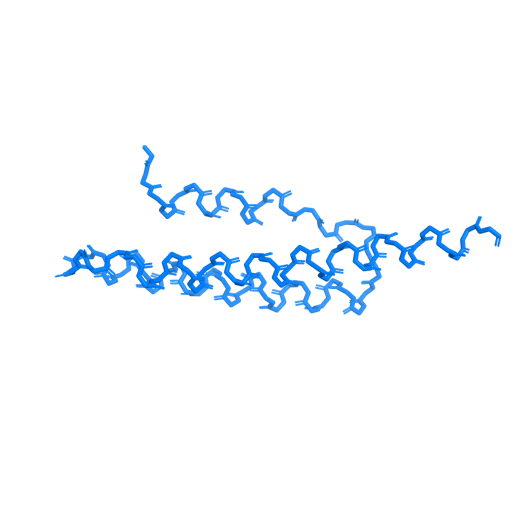 N N . THR A 1 80 ? 13.103 -2.314 -25.394 1.00 55.31 80 THR A N 1
ATOM 638 C CA . THR A 1 80 ? 13.031 -3.523 -26.234 1.00 55.31 80 THR A CA 1
ATOM 639 C C . THR A 1 80 ? 12.554 -3.216 -27.667 1.00 55.31 80 THR A C 1
ATOM 641 O O . THR A 1 80 ? 12.230 -4.143 -28.402 1.00 55.31 80 THR A O 1
ATOM 644 N N . SER A 1 81 ? 12.481 -1.938 -28.071 1.00 47.72 81 SER A N 1
ATOM 645 C CA . SER A 1 81 ? 12.219 -1.507 -29.461 1.00 47.72 81 SER A CA 1
ATOM 646 C C . SER A 1 81 ? 13.462 -0.943 -30.135 1.00 47.72 81 SER A C 1
ATOM 648 O O . SER A 1 81 ? 14.286 -0.326 -29.424 1.00 47.72 81 SER A O 1
#

Nearest PDB structures (foldseek):
  5h5m-assembly2_B  TM=7.055E-01  e=6.960E+00  Caenorhabditis elegans
  5h5m-assembly1_A  TM=4.971E-01  e=6.097E+00  Caenorhabditis elegans

Foldseek 3Di:
DDPLVVLVVVLVPDDPPPFDPVLSVVLVVLSVVLVVLSVVCVVVVVPDDPPPPSVVVSVVSVVVSVVSSVVRVVVVVVVVD